Protein AF-B7XB89-F1 (afdb_monomer_lite)

Foldseek 3Di:
DQDLVVLVVVLVVLCVVCVVVLVVCVVVVPPPVNVVSVVVSLVCSVVVPHDPVVNVVVVVVVVVVVVVVCVLLVDPVSLVVCVVVVDDNVVSVLVNCVVPVVVACVHDSVVVVVVVVVVVVD

Sequence (122 aa):
EPSLKKDGRLILIYLAVTAPVLLLLVLQKDMGTAMVFMAILAGLIVLSGVSWRIILSALLVAGLGFGLFLLIFTSDWGKEWLYHMGMETYKINRVAAWLDPFAYESGIAYQQVQGLISIGSG

Structure (mmCIF, N/CA/C/O backbone):
data_AF-B7XB89-F1
#
_entry.id   AF-B7XB89-F1
#
loop_
_atom_site.group_PDB
_atom_site.id
_atom_site.type_symbol
_atom_site.label_atom_id
_atom_site.label_alt_id
_atom_site.label_comp_id
_atom_site.label_asym_id
_atom_site.label_entity_id
_atom_site.label_seq_id
_atom_site.pdbx_PDB_ins_code
_atom_site.Cartn_x
_atom_site.Cartn_y
_atom_site.Cartn_z
_atom_site.occupancy
_atom_site.B_iso_or_equiv
_atom_site.auth_seq_id
_atom_site.auth_comp_id
_atom_site.auth_asym_id
_atom_site.auth_atom_id
_atom_site.pdbx_PDB_model_num
ATOM 1 N N . GLU A 1 1 ? -7.143 -4.737 30.341 1.00 54.09 1 GLU A N 1
ATOM 2 C CA . GLU A 1 1 ? -6.057 -5.667 29.965 1.00 54.09 1 GLU A CA 1
ATOM 3 C C . GLU A 1 1 ? -6.131 -5.950 28.470 1.00 54.09 1 GLU A C 1
ATOM 5 O O . GLU A 1 1 ? -7.231 -6.263 28.006 1.00 54.09 1 GLU A O 1
ATOM 10 N N . PRO A 1 2 ? -5.026 -5.801 27.719 1.00 60.31 2 PRO A N 1
ATOM 11 C CA . PRO A 1 2 ? -4.968 -6.177 26.310 1.00 60.31 2 PRO A CA 1
ATOM 12 C C . PRO A 1 2 ? -5.184 -7.687 26.206 1.00 60.31 2 PRO A C 1
ATOM 14 O O . PRO A 1 2 ? -4.329 -8.493 26.570 1.00 60.31 2 PRO A O 1
ATOM 17 N N . SER A 1 3 ? -6.380 -8.073 25.780 1.00 78.44 3 SER A N 1
ATOM 18 C CA . SER A 1 3 ? -6.757 -9.465 25.581 1.00 78.44 3 SER A CA 1
ATOM 19 C C . SER A 1 3 ? -6.814 -9.696 24.084 1.00 78.44 3 SER A C 1
ATOM 21 O O . SER A 1 3 ? -7.666 -9.120 23.414 1.00 78.44 3 SER A O 1
ATOM 23 N N . LEU A 1 4 ? -5.956 -10.577 23.567 1.00 80.00 4 LEU A N 1
ATOM 24 C CA . LEU A 1 4 ? -5.873 -10.882 22.131 1.00 80.00 4 LEU A CA 1
ATOM 25 C C . LEU A 1 4 ? -7.237 -11.259 21.523 1.00 80.00 4 LEU A C 1
ATOM 27 O O . LEU A 1 4 ? -7.514 -10.955 20.367 1.00 80.00 4 LEU A O 1
ATOM 31 N N . LYS A 1 5 ? -8.129 -11.867 22.318 1.00 82.88 5 LYS A N 1
ATOM 32 C CA . LYS A 1 5 ? -9.497 -12.208 21.903 1.00 82.88 5 LYS A CA 1
ATOM 33 C C . LYS A 1 5 ? -10.385 -10.970 21.711 1.00 82.88 5 LYS A C 1
ATOM 35 O O . LYS A 1 5 ? -11.228 -10.959 20.817 1.00 82.88 5 LYS A O 1
ATOM 40 N N . LYS A 1 6 ? -10.216 -9.937 22.545 1.00 86.69 6 LYS A N 1
ATOM 41 C CA . LYS A 1 6 ? -10.928 -8.655 22.411 1.00 86.69 6 LYS A CA 1
ATOM 42 C C . LYS A 1 6 ? -10.372 -7.854 21.235 1.00 86.69 6 LYS A C 1
ATOM 44 O O . LYS A 1 6 ? -11.162 -7.382 20.425 1.00 86.69 6 LYS A O 1
ATOM 49 N N . ASP A 1 7 ? -9.050 -7.799 21.097 1.00 87.69 7 ASP A N 1
ATOM 50 C CA . ASP A 1 7 ? -8.367 -7.103 20.001 1.00 87.69 7 ASP A CA 1
ATOM 51 C C . ASP A 1 7 ? -8.754 -7.699 18.639 1.00 87.69 7 ASP A C 1
ATOM 53 O 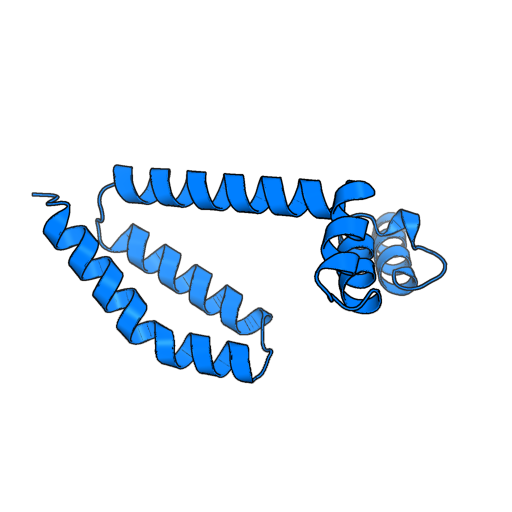O . ASP A 1 7 ? -9.144 -6.974 17.725 1.00 87.69 7 ASP A O 1
ATOM 57 N N . GLY A 1 8 ? -8.756 -9.033 18.522 1.00 88.56 8 GLY A N 1
ATOM 58 C CA . GLY A 1 8 ? -9.201 -9.721 17.308 1.00 88.56 8 GLY A CA 1
ATOM 59 C C . GLY A 1 8 ? -10.673 -9.459 16.978 1.00 88.56 8 GLY A C 1
ATOM 60 O O . GLY A 1 8 ? -11.017 -9.250 15.817 1.00 88.56 8 GLY A O 1
ATOM 61 N N . ARG A 1 9 ? -11.548 -9.398 17.992 1.00 91.75 9 ARG A N 1
ATOM 62 C CA . ARG A 1 9 ? -12.960 -9.036 17.794 1.00 91.75 9 ARG A CA 1
ATOM 63 C C . ARG A 1 9 ? -13.114 -7.590 17.315 1.00 91.75 9 ARG A C 1
ATOM 65 O O . ARG A 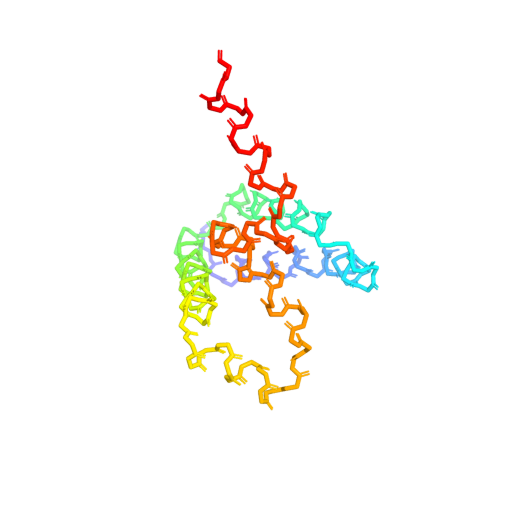1 9 ? -13.939 -7.348 16.442 1.00 91.75 9 ARG A O 1
ATOM 72 N N . LEU A 1 10 ? -12.345 -6.650 17.867 1.00 91.56 10 LEU A N 1
ATOM 73 C CA . LEU A 1 10 ? -12.366 -5.244 17.446 1.00 91.56 10 LEU A CA 1
ATOM 74 C C . LEU A 1 10 ? -11.925 -5.091 15.988 1.00 91.56 10 LEU A C 1
ATOM 76 O O . LEU A 1 10 ? -12.647 -4.485 15.199 1.00 91.56 10 LEU A O 1
ATOM 80 N N . ILE A 1 11 ? -10.807 -5.717 15.609 1.00 92.12 11 ILE A N 1
ATOM 81 C CA . ILE A 1 11 ? -10.321 -5.719 14.221 1.00 92.12 11 ILE A CA 1
ATOM 82 C C . ILE A 1 11 ? -11.370 -6.316 13.278 1.00 92.12 11 ILE A C 1
ATOM 84 O O . ILE A 1 11 ? -11.645 -5.744 12.226 1.00 92.12 11 ILE A O 1
ATOM 88 N N . LEU A 1 12 ? -11.996 -7.432 13.662 1.00 93.62 12 LEU A N 1
ATOM 89 C CA . LEU A 1 12 ? -13.034 -8.069 12.853 1.00 93.62 12 LEU A CA 1
ATOM 90 C C . LEU A 1 12 ? -14.254 -7.159 12.656 1.00 93.62 12 LEU A C 1
ATOM 92 O O . LEU A 1 12 ? -14.799 -7.112 11.559 1.00 93.62 12 LEU A O 1
ATOM 96 N N . ILE A 1 13 ? -14.662 -6.409 13.683 1.00 94.38 13 ILE A N 1
ATOM 97 C CA . ILE A 1 13 ? -15.751 -5.430 13.564 1.00 94.38 13 ILE A CA 1
ATOM 98 C C . ILE A 1 13 ? -15.356 -4.310 12.599 1.00 94.38 13 ILE A C 1
ATOM 100 O O . ILE A 1 13 ? -16.132 -3.987 11.702 1.00 94.38 13 ILE A O 1
ATOM 104 N N . TYR A 1 14 ? -14.156 -3.744 12.740 1.00 93.69 14 TYR A N 1
ATOM 105 C CA . TYR A 1 14 ? -13.692 -2.686 11.842 1.00 93.69 14 TYR A CA 1
ATOM 106 C C . TYR A 1 14 ? -13.621 -3.157 10.386 1.00 93.69 14 TYR A C 1
ATOM 108 O O . TYR A 1 14 ? -14.098 -2.455 9.492 1.00 93.69 14 TYR A O 1
ATOM 116 N N . LEU A 1 15 ? -13.106 -4.364 10.145 1.00 94.06 15 LEU A N 1
ATOM 117 C CA . LEU A 1 15 ? -13.084 -4.973 8.816 1.00 94.06 15 LEU A CA 1
ATOM 118 C C . LEU A 1 15 ? -14.494 -5.241 8.284 1.00 94.06 15 LEU A C 1
ATOM 120 O O . LEU A 1 15 ? -14.776 -4.906 7.142 1.00 94.06 15 LEU A O 1
ATOM 124 N N . ALA A 1 16 ? -15.402 -5.781 9.096 1.00 95.25 16 ALA A N 1
ATOM 125 C CA . ALA A 1 16 ? -16.771 -6.061 8.666 1.00 95.25 16 ALA A CA 1
ATOM 126 C C . ALA A 1 16 ? -17.542 -4.788 8.281 1.00 95.25 16 ALA A C 1
ATOM 128 O O . ALA A 1 16 ? -18.299 -4.801 7.314 1.00 95.25 16 ALA A O 1
ATOM 129 N N . VAL A 1 17 ? -17.336 -3.686 9.007 1.00 94.94 17 VAL A N 1
ATOM 130 C CA . VAL A 1 17 ? -17.985 -2.396 8.717 1.00 94.94 17 VAL A 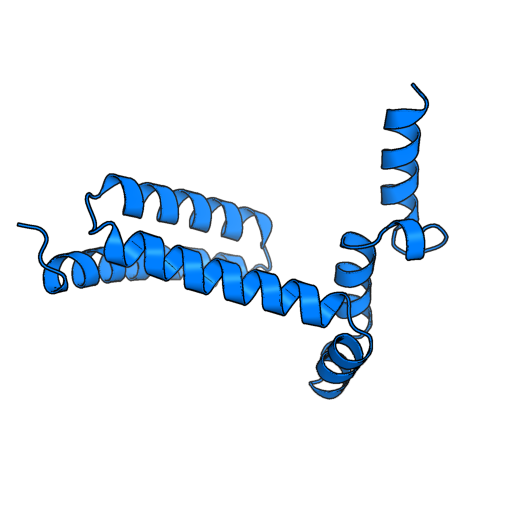CA 1
ATOM 131 C C . VAL A 1 17 ? -17.397 -1.742 7.464 1.00 94.94 17 VAL A C 1
ATOM 133 O O . VAL A 1 17 ? -18.129 -1.137 6.685 1.00 94.94 17 VAL A O 1
ATOM 136 N N . THR A 1 18 ? -16.086 -1.867 7.246 1.00 93.88 18 THR A N 1
ATOM 137 C CA . THR A 1 18 ? -15.405 -1.266 6.083 1.00 93.88 18 THR A CA 1
ATOM 138 C C . THR A 1 18 ? -15.482 -2.116 4.817 1.00 93.88 18 THR A C 1
ATOM 140 O O . THR A 1 18 ? -15.394 -1.574 3.714 1.00 93.88 18 THR A O 1
ATOM 143 N N . ALA A 1 19 ? -15.703 -3.425 4.945 1.00 94.38 19 ALA A N 1
ATOM 144 C CA . ALA A 1 19 ? -15.717 -4.366 3.830 1.00 94.38 19 ALA A CA 1
ATOM 145 C C . ALA A 1 19 ? -16.717 -4.021 2.712 1.00 94.38 19 ALA A C 1
ATOM 147 O O . ALA A 1 19 ? -16.310 -4.094 1.555 1.00 94.38 19 ALA A O 1
ATOM 148 N N . PRO A 1 20 ? -17.975 -3.604 2.975 1.00 94.69 20 PRO A N 1
ATOM 149 C CA . PRO A 1 20 ? -18.907 -3.241 1.908 1.00 94.69 20 PRO A CA 1
ATOM 150 C C . PRO A 1 20 ? -18.401 -2.064 1.073 1.00 94.69 20 PRO A C 1
ATOM 152 O O . PRO A 1 20 ? -18.498 -2.088 -0.151 1.00 94.69 20 PRO A O 1
ATOM 155 N N . VAL A 1 21 ? -17.812 -1.057 1.726 1.00 94.19 21 VAL A N 1
ATOM 156 C CA . VAL A 1 21 ? -17.253 0.117 1.045 1.00 94.19 21 VAL A CA 1
ATOM 157 C C . VAL A 1 21 ? -16.058 -0.293 0.192 1.00 94.19 21 VAL A C 1
ATOM 159 O O . VAL A 1 21 ? -16.021 0.016 -0.996 1.00 94.19 21 VAL A O 1
ATOM 162 N N . LEU A 1 22 ? -15.114 -1.046 0.764 1.00 93.44 22 LEU A N 1
ATOM 163 C CA . LEU A 1 22 ? -13.941 -1.525 0.031 1.00 93.44 22 LEU A CA 1
ATOM 164 C C . LEU A 1 22 ? -14.331 -2.421 -1.150 1.00 93.44 22 LEU A C 1
ATOM 166 O O . LEU A 1 22 ? -13.770 -2.276 -2.232 1.00 93.44 22 LEU A O 1
ATOM 170 N N . LEU A 1 23 ? -15.322 -3.298 -0.979 1.00 94.31 23 LEU A N 1
ATOM 171 C CA . LEU A 1 23 ? -15.826 -4.153 -2.051 1.00 94.31 23 LEU A CA 1
ATOM 172 C C . LEU A 1 23 ? -16.398 -3.325 -3.205 1.00 94.31 23 LEU A C 1
ATOM 174 O O . LEU A 1 23 ? -16.070 -3.582 -4.362 1.00 94.31 23 LEU A O 1
ATOM 178 N N . LEU A 1 24 ? -17.217 -2.315 -2.903 1.00 95.19 24 LEU A N 1
ATOM 179 C CA . LEU A 1 24 ? -17.774 -1.422 -3.919 1.00 95.19 24 LEU A CA 1
ATOM 180 C C . LEU A 1 24 ? -16.676 -0.646 -4.656 1.00 95.19 24 LEU A C 1
ATOM 182 O O . LEU A 1 24 ? -16.724 -0.561 -5.881 1.00 95.19 24 LEU A O 1
ATOM 186 N N . LEU A 1 25 ? -15.661 -0.149 -3.944 1.00 94.56 25 LEU A N 1
ATOM 187 C CA . LEU A 1 25 ? -14.526 0.554 -4.552 1.00 94.56 25 LEU A CA 1
ATOM 188 C C . LEU A 1 25 ? -13.712 -0.361 -5.478 1.00 94.56 25 LEU A C 1
ATOM 190 O O . LEU A 1 25 ? -13.350 0.034 -6.587 1.00 94.56 25 LEU A O 1
ATOM 194 N N . VAL A 1 26 ? -13.479 -1.612 -5.070 1.00 91.81 26 VAL A N 1
ATOM 195 C CA . VAL A 1 26 ? -12.799 -2.611 -5.910 1.00 91.81 26 VAL A CA 1
ATOM 196 C C . VAL A 1 26 ? -13.627 -2.938 -7.154 1.00 91.81 26 VAL A C 1
ATOM 198 O O . VAL A 1 26 ? -13.072 -3.004 -8.251 1.00 91.81 26 VAL A O 1
ATOM 201 N N . LEU A 1 27 ? -14.950 -3.085 -7.021 1.00 94.06 27 LEU A N 1
ATOM 202 C CA . LEU A 1 27 ? -15.852 -3.304 -8.159 1.00 94.06 27 LEU A CA 1
ATOM 203 C C . LEU A 1 27 ? -15.853 -2.117 -9.132 1.00 94.06 27 LEU A C 1
ATOM 205 O O . LEU A 1 27 ? -15.883 -2.314 -10.346 1.00 94.06 27 LEU A O 1
ATOM 209 N N . GLN A 1 28 ? -15.755 -0.896 -8.607 1.00 94.69 28 GLN A N 1
ATOM 210 C CA . GLN A 1 28 ? -15.589 0.329 -9.392 1.00 94.69 28 GLN A CA 1
ATOM 211 C C . GLN A 1 28 ? -14.180 0.480 -9.987 1.00 94.69 28 GLN A C 1
ATOM 213 O O . GLN A 1 28 ? -13.968 1.356 -10.823 1.00 94.69 28 GLN A O 1
ATOM 218 N N . LYS A 1 29 ? -13.226 -0.380 -9.601 1.00 91.06 29 LYS A N 1
ATOM 219 C CA . LYS A 1 29 ? -11.796 -0.288 -9.941 1.00 91.06 29 LYS A CA 1
ATOM 220 C C . LYS A 1 29 ? -11.148 1.025 -9.474 1.00 91.06 29 LYS A C 1
ATOM 222 O O . LYS A 1 29 ? -10.145 1.449 -10.047 1.00 91.06 29 LYS A O 1
ATOM 227 N N . ASP A 1 30 ? -11.674 1.633 -8.410 1.00 92.50 30 ASP A N 1
ATOM 228 C CA . ASP A 1 30 ? -11.085 2.817 -7.777 1.00 92.50 30 ASP A CA 1
ATOM 229 C C . ASP A 1 30 ? -10.069 2.398 -6.707 1.00 92.50 30 ASP A C 1
ATOM 231 O O . ASP A 1 30 ? -10.356 2.286 -5.511 1.00 92.50 30 ASP A O 1
ATOM 235 N N . MET A 1 31 ? -8.845 2.139 -7.168 1.00 85.88 31 MET A N 1
ATOM 236 C CA . MET A 1 31 ? -7.728 1.773 -6.295 1.00 85.88 31 MET A CA 1
ATOM 237 C C . MET A 1 31 ? -7.258 2.941 -5.420 1.00 85.88 31 MET A C 1
ATOM 239 O O . MET A 1 31 ? -6.794 2.711 -4.305 1.00 85.88 31 MET A O 1
ATOM 243 N N . GLY A 1 32 ? -7.384 4.184 -5.896 1.00 88.88 32 GLY A N 1
ATOM 244 C CA . GLY A 1 32 ? -6.923 5.366 -5.169 1.00 88.88 32 GLY A CA 1
ATOM 245 C C . GLY A 1 32 ? -7.728 5.579 -3.893 1.00 88.88 32 GLY A C 1
ATOM 246 O O . GLY A 1 32 ? -7.169 5.599 -2.794 1.00 88.88 32 GLY A O 1
ATOM 247 N N . THR A 1 33 ? -9.051 5.646 -4.024 1.00 92.06 33 THR A N 1
ATOM 248 C CA . THR A 1 33 ? -9.944 5.818 -2.875 1.00 92.06 33 THR A CA 1
ATOM 249 C C . THR A 1 33 ? -9.880 4.604 -1.944 1.00 92.06 33 THR A C 1
ATOM 251 O O . THR A 1 33 ? -9.855 4.770 -0.723 1.00 92.06 33 THR A O 1
ATOM 254 N N . ALA A 1 34 ? -9.748 3.382 -2.479 1.00 93.06 34 ALA A N 1
ATOM 255 C CA . ALA A 1 34 ? -9.576 2.186 -1.650 1.00 93.06 34 ALA A CA 1
ATOM 256 C C . ALA A 1 34 ? -8.323 2.263 -0.754 1.00 93.06 34 ALA A C 1
ATOM 258 O O . ALA A 1 34 ? -8.398 1.934 0.433 1.00 93.06 34 ALA A O 1
ATOM 259 N N . MET A 1 35 ? -7.190 2.749 -1.281 1.00 91.69 35 MET A N 1
ATOM 260 C CA . MET A 1 35 ? -5.962 2.935 -0.493 1.00 91.69 35 MET A CA 1
ATOM 261 C C . MET A 1 35 ? -6.129 3.983 0.613 1.00 91.69 35 MET A C 1
ATOM 263 O O . MET A 1 35 ? -5.637 3.779 1.724 1.00 91.69 35 MET A O 1
ATOM 267 N N . VAL A 1 36 ? -6.863 5.069 0.353 1.00 95.00 36 VAL A N 1
ATOM 268 C CA . VAL A 1 36 ? -7.165 6.086 1.377 1.00 95.00 36 VAL A CA 1
ATOM 269 C C . VAL A 1 36 ? -7.982 5.481 2.523 1.00 95.00 36 VAL A C 1
ATOM 271 O O . VAL A 1 36 ? -7.635 5.663 3.690 1.00 95.00 36 VAL A O 1
ATOM 274 N N . PHE A 1 37 ? -9.022 4.701 2.217 1.00 94.19 37 PHE A N 1
ATOM 275 C CA . PHE A 1 37 ? -9.830 4.027 3.242 1.00 94.19 37 PHE A CA 1
ATOM 276 C C . PHE A 1 37 ? -9.017 3.008 4.049 1.00 94.19 37 PHE A C 1
ATOM 278 O O . PHE A 1 37 ? -9.163 2.937 5.270 1.00 94.19 37 PHE A O 1
ATOM 285 N N . MET A 1 38 ? -8.126 2.260 3.394 1.00 93.56 38 MET A N 1
ATOM 286 C CA . MET A 1 38 ? -7.190 1.349 4.064 1.00 93.56 38 MET A CA 1
ATOM 287 C C . MET A 1 38 ? -6.253 2.095 5.026 1.00 93.56 38 MET A C 1
ATOM 289 O O . MET A 1 38 ? -6.037 1.633 6.146 1.00 93.56 38 MET A O 1
ATOM 293 N N . ALA A 1 39 ? -5.737 3.265 4.634 1.00 93.94 39 ALA A N 1
ATOM 294 C CA . ALA A 1 39 ? -4.885 4.088 5.493 1.00 93.94 39 ALA A CA 1
ATOM 295 C C . ALA A 1 39 ? -5.645 4.622 6.720 1.00 93.94 39 ALA A C 1
ATOM 297 O O . ALA A 1 39 ? -5.135 4.559 7.841 1.00 93.94 39 ALA A O 1
ATOM 298 N N . ILE A 1 40 ? -6.889 5.079 6.533 1.00 94.75 40 ILE A N 1
ATOM 299 C CA . ILE A 1 40 ? -7.761 5.509 7.638 1.00 94.75 40 ILE A CA 1
ATOM 300 C C . ILE A 1 40 ? -8.030 4.338 8.592 1.00 94.75 40 ILE A C 1
ATOM 302 O O . ILE A 1 40 ? -7.885 4.486 9.805 1.00 94.75 40 ILE A O 1
ATOM 306 N N . LEU A 1 41 ? -8.369 3.161 8.058 1.00 94.38 41 LEU A N 1
ATOM 307 C CA . LEU A 1 41 ? -8.602 1.950 8.846 1.00 94.38 41 LEU A CA 1
ATOM 308 C C . LEU A 1 41 ? -7.366 1.552 9.665 1.00 94.38 41 LEU A C 1
ATOM 310 O O . LEU A 1 41 ? -7.489 1.250 10.852 1.00 94.38 41 LEU A O 1
ATOM 314 N N . ALA A 1 42 ? -6.178 1.590 9.058 1.00 93.31 42 ALA A N 1
ATOM 315 C CA . ALA A 1 42 ? -4.923 1.327 9.753 1.00 93.31 42 ALA A CA 1
ATOM 316 C C . ALA A 1 42 ? -4.699 2.322 10.906 1.00 93.31 42 ALA A C 1
ATOM 318 O O . ALA A 1 42 ? -4.371 1.906 12.018 1.00 93.31 42 ALA A O 1
ATOM 319 N N . GLY A 1 43 ? -4.957 3.615 10.679 1.00 93.44 43 GLY A N 1
ATOM 320 C CA . GLY A 1 43 ? -4.904 4.643 11.722 1.00 93.44 43 GLY A CA 1
ATOM 321 C C . GLY A 1 43 ? -5.870 4.368 12.879 1.00 93.44 43 GLY A C 1
ATOM 322 O O . GLY A 1 43 ? -5.472 4.434 14.042 1.00 93.44 43 GLY A O 1
ATOM 323 N N . LEU A 1 44 ? -7.114 3.978 12.582 1.00 93.75 44 LEU A N 1
ATOM 324 C CA . LEU A 1 44 ? -8.105 3.615 13.602 1.00 93.75 44 LEU A CA 1
ATOM 325 C C . LEU A 1 44 ? -7.665 2.408 14.439 1.00 93.75 44 LEU A C 1
ATOM 327 O O . LEU A 1 44 ? -7.810 2.428 15.661 1.00 93.75 44 LEU A O 1
ATOM 331 N N . ILE A 1 45 ? -7.087 1.379 13.810 1.00 92.62 45 ILE A N 1
ATOM 332 C CA . ILE A 1 45 ? -6.570 0.199 14.518 1.00 92.62 45 ILE A CA 1
ATOM 333 C C . ILE A 1 45 ? -5.460 0.604 15.494 1.00 92.62 45 ILE A C 1
ATOM 335 O O . ILE A 1 45 ? -5.495 0.186 16.653 1.00 92.62 45 ILE A O 1
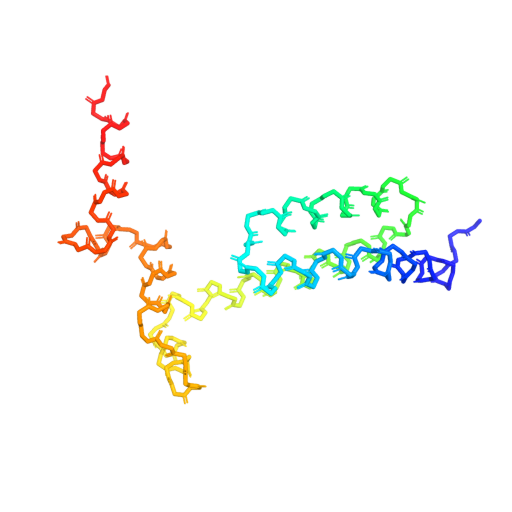ATOM 339 N N . VAL A 1 46 ? -4.527 1.461 15.069 1.00 92.06 46 VAL A N 1
ATOM 340 C CA . VAL A 1 46 ? -3.445 1.965 15.933 1.00 92.06 46 VAL A CA 1
ATOM 341 C C . VAL A 1 46 ? -4.001 2.770 17.113 1.00 92.06 46 VAL A C 1
ATOM 343 O O . VAL A 1 46 ? -3.581 2.561 18.250 1.00 92.06 46 VAL A O 1
ATOM 346 N N . LEU A 1 47 ? -4.981 3.647 16.872 1.00 91.50 47 LEU A N 1
ATOM 347 C CA . LEU A 1 47 ? -5.582 4.493 17.911 1.00 91.50 47 LEU A CA 1
ATOM 348 C C . LEU A 1 47 ? -6.484 3.720 18.889 1.00 91.50 47 LEU A C 1
ATOM 350 O O . LEU A 1 47 ? -6.640 4.136 20.034 1.00 91.50 47 LEU A O 1
ATOM 354 N N . SER A 1 48 ? -7.058 2.588 18.472 1.00 88.12 48 SER A N 1
ATOM 355 C CA . SER A 1 48 ? -7.992 1.790 19.285 1.00 88.12 48 SER A CA 1
ATOM 356 C C . SER A 1 48 ? -7.356 1.052 20.476 1.00 88.12 48 SER A C 1
ATOM 358 O O . SER A 1 48 ? -8.066 0.416 21.256 1.00 88.12 48 SER A O 1
ATOM 360 N N . GLY A 1 49 ? -6.031 1.135 20.642 1.00 85.56 49 GLY A N 1
ATOM 361 C CA . GLY A 1 49 ? -5.310 0.501 21.751 1.00 85.56 49 GLY A CA 1
ATOM 362 C C . GLY A 1 49 ? -5.083 -1.005 21.578 1.00 85.56 49 GLY A C 1
ATOM 363 O O . GLY A 1 49 ? -4.849 -1.704 22.565 1.00 85.56 49 GLY A O 1
ATOM 364 N N . VAL A 1 50 ? -5.149 -1.510 20.340 1.00 90.75 50 VAL A N 1
ATOM 365 C CA . VAL A 1 50 ? -4.806 -2.898 19.987 1.00 90.75 50 VAL A CA 1
ATOM 366 C C . VAL A 1 50 ? -3.357 -3.210 20.367 1.00 90.75 50 VAL A C 1
ATOM 368 O O . VAL A 1 50 ? -2.466 -2.365 20.252 1.00 90.75 50 VAL A O 1
ATOM 371 N N . SER A 1 51 ? -3.097 -4.451 20.792 1.00 91.50 51 SER A N 1
ATOM 372 C CA . SER A 1 51 ? -1.750 -4.903 21.139 1.00 91.50 51 SER A CA 1
ATOM 373 C C . SER A 1 51 ? -0.723 -4.627 20.032 1.00 91.50 51 SER A C 1
ATOM 375 O O . SER A 1 51 ? -0.868 -5.069 18.890 1.00 91.50 51 SER A O 1
ATOM 377 N N . TRP A 1 52 ? 0.398 -4.005 20.409 1.00 89.31 52 TRP A N 1
ATOM 378 C CA . TRP A 1 52 ? 1.523 -3.726 19.510 1.00 89.31 52 TRP A CA 1
ATOM 379 C C . TRP A 1 52 ? 2.106 -4.987 18.854 1.00 89.31 52 TRP A C 1
ATOM 381 O O . TRP A 1 52 ? 2.668 -4.922 17.766 1.00 89.31 52 TRP A O 1
ATOM 391 N N . ARG A 1 53 ? 1.923 -6.164 19.471 1.00 91.31 53 ARG A N 1
ATOM 392 C CA . ARG A 1 53 ? 2.317 -7.453 18.878 1.00 91.31 53 ARG A CA 1
ATOM 393 C C . ARG A 1 53 ? 1.535 -7.755 17.596 1.00 91.31 53 ARG A C 1
ATOM 395 O O . ARG A 1 53 ? 2.114 -8.260 16.637 1.00 91.31 53 ARG A O 1
ATOM 402 N N . ILE A 1 54 ? 0.240 -7.434 17.566 1.00 90.44 54 ILE A N 1
ATOM 403 C CA . ILE A 1 54 ? -0.619 -7.631 16.388 1.00 90.44 54 ILE A CA 1
ATOM 404 C C . ILE A 1 54 ? -0.259 -6.607 15.310 1.00 90.44 54 ILE A C 1
ATOM 406 O O . ILE A 1 54 ? -0.107 -6.964 14.149 1.00 90.44 54 ILE A O 1
ATOM 410 N N . ILE A 1 55 ? -0.053 -5.347 15.699 1.00 92.00 55 ILE A N 1
ATOM 411 C CA . ILE A 1 55 ? 0.310 -4.278 14.760 1.00 92.00 55 ILE A CA 1
ATOM 412 C C . ILE A 1 55 ? 1.656 -4.585 14.090 1.00 92.00 55 ILE A C 1
ATOM 414 O O . ILE A 1 55 ? 1.748 -4.578 12.866 1.00 92.00 55 ILE A O 1
ATOM 418 N N . LEU A 1 56 ? 2.688 -4.924 14.869 1.00 93.88 56 LEU A N 1
ATOM 419 C CA . LEU A 1 56 ? 4.006 -5.251 14.321 1.00 93.88 56 LEU A CA 1
ATOM 420 C C . LEU A 1 56 ? 3.983 -6.502 13.441 1.00 93.88 56 LEU A C 1
ATOM 422 O O . LEU A 1 56 ? 4.610 -6.508 12.386 1.00 93.88 56 LEU A O 1
ATOM 426 N N . SER A 1 57 ? 3.257 -7.552 13.836 1.00 93.44 57 SER A N 1
ATOM 427 C CA . SER A 1 57 ? 3.127 -8.746 12.990 1.00 93.44 57 SER A CA 1
ATOM 428 C C . SER A 1 57 ? 2.393 -8.443 11.682 1.00 93.44 57 SER A C 1
ATOM 430 O O . SER A 1 57 ? 2.843 -8.889 10.629 1.00 93.44 57 SER A O 1
ATOM 432 N N . ALA A 1 58 ? 1.340 -7.621 11.709 1.00 93.31 58 ALA A N 1
ATOM 433 C CA . ALA A 1 58 ? 0.657 -7.171 10.498 1.00 93.31 58 ALA A CA 1
ATOM 434 C C . ALA A 1 58 ? 1.581 -6.346 9.583 1.00 93.31 58 ALA A C 1
ATOM 436 O O . ALA A 1 58 ? 1.612 -6.584 8.376 1.00 93.31 58 ALA A O 1
ATOM 437 N N . LEU A 1 59 ? 2.377 -5.431 10.147 1.00 94.69 59 LEU A N 1
ATOM 438 C CA . LEU A 1 59 ? 3.356 -4.642 9.391 1.00 94.69 59 LEU A CA 1
ATOM 439 C C . LEU A 1 59 ? 4.451 -5.515 8.770 1.00 94.69 59 LEU A C 1
ATOM 441 O O . LEU A 1 59 ? 4.825 -5.287 7.623 1.00 94.69 59 LEU A O 1
ATOM 445 N N . LEU A 1 60 ? 4.936 -6.533 9.486 1.00 96.75 60 LEU A N 1
ATOM 446 C CA . LEU A 1 60 ? 5.910 -7.484 8.947 1.00 96.75 60 LEU A CA 1
ATOM 447 C C . LEU A 1 60 ? 5.331 -8.272 7.772 1.00 96.75 60 LEU A C 1
ATOM 449 O O . LEU A 1 60 ? 5.976 -8.373 6.732 1.00 96.75 60 LEU A O 1
ATOM 453 N N . VAL A 1 61 ? 4.107 -8.789 7.903 1.00 96.38 61 VAL A N 1
ATOM 454 C CA . VAL A 1 61 ? 3.434 -9.509 6.812 1.00 96.38 61 VAL A CA 1
ATOM 455 C C . VAL A 1 61 ? 3.218 -8.592 5.605 1.00 96.38 61 VAL A C 1
ATOM 457 O O . VAL A 1 61 ? 3.512 -8.992 4.480 1.00 96.38 61 VAL A O 1
ATOM 460 N N . ALA A 1 62 ? 2.768 -7.353 5.825 1.00 94.44 62 ALA A N 1
ATOM 461 C CA . ALA A 1 62 ? 2.587 -6.372 4.757 1.00 94.44 62 ALA A CA 1
ATOM 462 C C . ALA A 1 62 ? 3.917 -6.020 4.069 1.00 94.44 62 ALA A C 1
ATOM 464 O O . ALA A 1 62 ? 3.984 -5.991 2.842 1.00 94.44 62 ALA A O 1
ATOM 465 N N . GLY A 1 63 ? 4.986 -5.814 4.843 1.00 96.62 63 GLY A N 1
ATOM 466 C CA . GLY A 1 63 ? 6.324 -5.536 4.324 1.00 96.62 63 GLY A CA 1
ATOM 467 C C . GLY A 1 63 ? 6.901 -6.698 3.517 1.00 96.62 63 GLY A C 1
ATOM 468 O O . GLY A 1 63 ? 7.447 -6.476 2.440 1.00 96.62 63 GLY A O 1
ATOM 469 N N . LEU A 1 64 ? 6.726 -7.940 3.980 1.00 97.44 64 LEU A N 1
ATOM 470 C CA . LEU A 1 64 ? 7.126 -9.139 3.234 1.00 97.44 64 LEU A CA 1
ATOM 471 C C . LEU A 1 64 ? 6.329 -9.288 1.933 1.00 97.44 64 LEU A C 1
ATOM 473 O O . LEU A 1 64 ? 6.913 -9.579 0.892 1.00 97.44 64 LEU A O 1
ATOM 477 N N . GLY A 1 65 ? 5.016 -9.047 1.976 1.00 96.06 65 GLY A N 1
ATOM 478 C CA . GLY A 1 65 ? 4.168 -9.046 0.784 1.00 96.06 65 GLY A CA 1
ATOM 479 C C . GLY A 1 65 ? 4.589 -7.978 -0.226 1.00 96.06 65 GLY A C 1
ATOM 480 O O . GLY A 1 65 ? 4.679 -8.263 -1.417 1.00 96.06 65 GLY A O 1
ATOM 481 N N . PHE A 1 66 ? 4.921 -6.775 0.248 1.00 94.06 66 PHE A N 1
ATOM 482 C CA . PHE A 1 66 ? 5.436 -5.700 -0.597 1.00 94.06 66 PHE A CA 1
ATOM 483 C C . PHE A 1 66 ? 6.816 -6.033 -1.180 1.00 94.06 66 PHE A C 1
ATOM 485 O O . PHE A 1 66 ? 7.047 -5.831 -2.368 1.00 94.06 66 PHE A O 1
ATOM 492 N N . GLY A 1 67 ? 7.715 -6.615 -0.385 1.00 95.12 67 GLY A N 1
ATOM 493 C CA . GLY A 1 67 ? 9.013 -7.088 -0.867 1.00 95.12 67 GLY A CA 1
ATOM 494 C C . GLY A 1 67 ? 8.879 -8.169 -1.942 1.00 95.12 67 GLY A C 1
ATOM 495 O O . GLY A 1 67 ? 9.549 -8.098 -2.970 1.00 95.12 67 GLY A O 1
ATOM 496 N N . LEU A 1 68 ? 7.968 -9.129 -1.751 1.00 93.94 68 LEU A N 1
ATOM 497 C CA . LEU A 1 68 ? 7.661 -10.149 -2.755 1.00 93.94 68 LEU A CA 1
ATOM 498 C C . LEU A 1 68 ? 7.067 -9.532 -4.026 1.00 93.94 68 LEU A C 1
ATOM 500 O O . LEU A 1 68 ? 7.461 -9.912 -5.126 1.00 93.94 68 LEU A O 1
ATOM 504 N N . PHE A 1 69 ? 6.157 -8.567 -3.883 1.00 92.25 69 PHE A N 1
ATOM 505 C CA . PHE A 1 69 ? 5.612 -7.811 -5.008 1.00 92.25 69 PHE A CA 1
ATOM 506 C C . PHE A 1 69 ? 6.734 -7.150 -5.821 1.00 92.25 69 PHE A C 1
ATOM 508 O O . PHE A 1 69 ? 6.816 -7.368 -7.027 1.00 92.25 69 PHE A O 1
ATOM 515 N N . LEU A 1 70 ? 7.647 -6.424 -5.169 1.00 92.75 70 LEU A N 1
ATOM 516 C CA . LEU A 1 70 ? 8.793 -5.815 -5.849 1.00 92.75 70 LEU A CA 1
ATOM 517 C C . LEU A 1 70 ? 9.673 -6.864 -6.535 1.00 92.75 70 LEU A C 1
ATOM 519 O O . LEU A 1 70 ? 10.037 -6.692 -7.693 1.00 92.75 70 LEU A O 1
ATOM 523 N N . LEU A 1 71 ? 9.973 -7.977 -5.861 1.00 92.69 71 LEU A N 1
ATOM 524 C CA . LEU A 1 71 ? 10.790 -9.054 -6.423 1.00 92.69 71 LEU A CA 1
ATOM 525 C C . LEU A 1 71 ? 10.179 -9.606 -7.719 1.00 92.69 71 LEU A C 1
ATOM 527 O O . LEU A 1 71 ? 10.892 -9.739 -8.716 1.00 92.69 71 LEU A O 1
ATOM 531 N N . ILE A 1 72 ? 8.871 -9.878 -7.723 1.00 91.94 72 ILE A N 1
ATOM 532 C CA . ILE A 1 72 ? 8.148 -10.396 -8.894 1.00 91.94 72 ILE A CA 1
ATOM 533 C C . ILE A 1 72 ? 8.218 -9.411 -10.068 1.00 91.94 72 ILE A C 1
ATOM 535 O O . ILE A 1 72 ? 8.443 -9.834 -11.200 1.00 91.94 72 ILE A O 1
ATOM 539 N N . PHE A 1 73 ? 8.036 -8.113 -9.818 1.00 89.38 73 PHE A N 1
ATOM 540 C CA . PHE A 1 73 ? 7.996 -7.103 -10.880 1.00 89.38 73 PHE A CA 1
ATOM 541 C C . PHE A 1 73 ? 9.374 -6.599 -11.327 1.00 89.38 73 PHE A C 1
ATOM 543 O O . PHE A 1 73 ? 9.479 -6.066 -12.431 1.00 89.38 73 PHE A O 1
ATOM 550 N N . THR A 1 74 ? 10.430 -6.802 -10.538 1.00 87.75 74 THR A N 1
ATOM 551 C CA . THR A 1 74 ? 11.815 -6.505 -10.947 1.00 87.75 74 THR A CA 1
ATOM 552 C C . THR A 1 74 ? 12.474 -7.689 -11.659 1.00 87.75 74 THR A C 1
ATOM 554 O O . THR A 1 74 ? 13.314 -7.483 -12.528 1.00 87.75 74 THR A O 1
ATOM 557 N N . SER A 1 75 ? 12.086 -8.927 -11.341 1.00 89.12 75 SER A N 1
ATOM 558 C CA . SER A 1 75 ? 12.701 -10.132 -11.916 1.00 89.12 75 SER A CA 1
ATOM 559 C C . SER A 1 75 ? 12.005 -10.586 -13.202 1.00 89.12 75 SER A C 1
ATOM 561 O O . SER A 1 75 ? 10.778 -10.665 -13.247 1.00 89.12 75 SER A O 1
ATOM 563 N N . ASP A 1 76 ? 12.771 -10.994 -14.217 1.00 87.06 76 ASP A N 1
ATOM 564 C CA . ASP A 1 76 ? 12.203 -11.470 -15.491 1.00 87.06 76 ASP A CA 1
ATOM 565 C C . ASP A 1 76 ? 11.359 -12.739 -15.321 1.00 87.06 76 ASP A C 1
ATOM 567 O O . ASP A 1 76 ? 10.242 -12.815 -15.835 1.00 87.06 76 ASP A O 1
ATOM 571 N N . TRP A 1 77 ? 11.825 -13.684 -14.493 1.00 90.94 77 TRP A N 1
ATOM 572 C CA . TRP A 1 77 ? 11.062 -14.895 -14.168 1.00 90.94 77 TRP A CA 1
ATOM 573 C C . TRP A 1 77 ? 9.706 -14.567 -13.522 1.00 90.94 77 TRP A C 1
ATOM 575 O O . TRP A 1 77 ? 8.725 -15.269 -13.749 1.00 90.94 77 TRP A O 1
ATOM 585 N N . GLY A 1 78 ? 9.639 -13.501 -12.715 1.00 88.69 78 GLY A N 1
ATOM 586 C CA . GLY A 1 78 ? 8.433 -13.111 -11.989 1.00 88.69 78 GLY A CA 1
ATOM 587 C C . GLY A 1 78 ? 7.373 -12.539 -12.926 1.00 88.69 78 GLY A C 1
ATOM 588 O O . GLY A 1 78 ? 6.200 -12.908 -12.838 1.00 88.69 78 GLY A O 1
ATOM 589 N N . LYS A 1 79 ? 7.792 -11.707 -13.886 1.00 88.25 79 LYS A N 1
ATOM 590 C CA . LYS A 1 79 ? 6.922 -11.191 -14.954 1.00 88.25 79 LYS A CA 1
ATOM 591 C C . LYS A 1 79 ? 6.405 -12.316 -15.852 1.00 88.25 79 LYS A C 1
ATOM 593 O O . LYS A 1 79 ? 5.221 -12.334 -16.183 1.00 88.25 79 LYS A O 1
ATOM 598 N N . GLU A 1 80 ? 7.262 -13.269 -16.214 1.00 89.19 80 GLU A N 1
ATOM 599 C CA . GLU A 1 80 ? 6.872 -14.422 -17.033 1.00 89.19 80 GLU A CA 1
ATOM 600 C C . GLU A 1 80 ? 5.914 -15.360 -16.286 1.00 89.19 80 GLU A C 1
ATOM 602 O O . GLU A 1 80 ? 4.915 -15.817 -16.843 1.00 89.19 80 GLU A O 1
ATOM 607 N N . TRP A 1 81 ? 6.137 -15.561 -14.986 1.00 91.75 81 TRP A N 1
ATOM 608 C CA . TRP A 1 81 ? 5.208 -16.293 -14.130 1.00 91.75 81 TRP A CA 1
ATOM 609 C C . TRP A 1 81 ? 3.825 -15.626 -14.067 1.00 91.75 81 TRP A C 1
ATOM 611 O O . TRP A 1 81 ? 2.810 -16.311 -14.213 1.00 91.75 81 TRP A O 1
ATOM 621 N N . LEU A 1 82 ? 3.761 -14.296 -13.923 1.00 90.00 82 LEU A N 1
ATOM 622 C CA . LEU A 1 82 ? 2.499 -13.544 -13.970 1.00 90.00 82 LEU A CA 1
ATOM 623 C C . LEU A 1 82 ? 1.788 -13.688 -15.321 1.00 90.00 82 LEU A C 1
ATOM 625 O O . LEU A 1 82 ? 0.565 -13.846 -15.362 1.00 90.00 82 LEU A O 1
ATOM 629 N N . TYR A 1 83 ? 2.549 -13.659 -16.415 1.00 88.81 83 TYR A N 1
ATOM 630 C CA . TYR A 1 83 ? 2.021 -13.853 -17.761 1.00 88.81 83 TYR A CA 1
ATOM 631 C C . TYR A 1 83 ? 1.410 -15.252 -17.932 1.00 88.81 83 TYR A C 1
ATOM 633 O O . TYR A 1 83 ? 0.269 -15.375 -18.380 1.00 88.81 83 TYR A O 1
ATOM 641 N N . HIS A 1 84 ? 2.105 -16.305 -17.487 1.00 90.50 84 HIS A N 1
ATOM 642 C CA . HIS A 1 84 ? 1.588 -17.680 -17.518 1.00 90.50 84 HIS A CA 1
ATOM 643 C C . HIS A 1 84 ? 0.367 -17.896 -16.619 1.00 90.50 84 HIS A C 1
ATOM 645 O O . HIS A 1 84 ? -0.473 -18.742 -16.917 1.00 90.50 84 HIS A O 1
ATOM 651 N N . MET A 1 85 ? 0.218 -17.102 -15.558 1.00 90.31 85 MET A N 1
ATOM 652 C CA . MET A 1 85 ? -0.988 -17.094 -14.725 1.00 90.31 85 MET A CA 1
ATOM 653 C C . MET A 1 85 ? -2.206 -16.437 -15.400 1.00 90.31 85 MET A C 1
ATOM 655 O O . MET A 1 85 ? -3.285 -16.404 -14.809 1.00 90.31 85 MET A O 1
ATOM 659 N N . GLY A 1 86 ? -2.050 -15.904 -16.616 1.00 88.19 86 GLY A N 1
ATOM 660 C CA . GLY A 1 86 ? -3.119 -15.268 -17.385 1.00 88.19 86 GLY A CA 1
ATOM 661 C C . GLY A 1 86 ? -3.261 -13.765 -17.142 1.00 88.19 86 GLY A C 1
ATOM 662 O O . GLY A 1 86 ? -4.276 -13.180 -17.524 1.00 88.19 86 GLY A O 1
ATOM 663 N N . MET A 1 8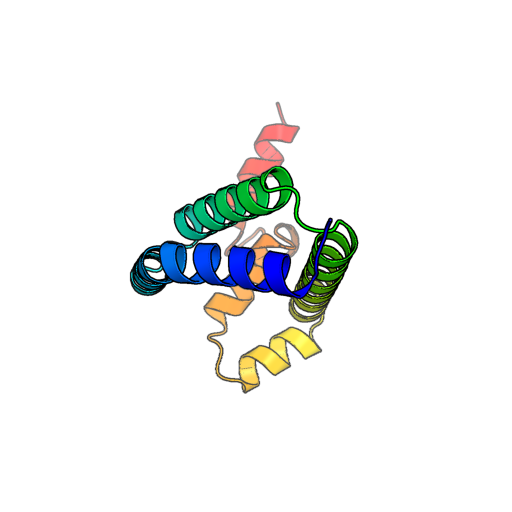7 ? -2.276 -13.113 -16.511 1.00 89.75 87 MET A N 1
ATOM 664 C CA . MET A 1 87 ? -2.284 -11.656 -16.386 1.00 89.75 87 MET A CA 1
ATOM 665 C C . MET A 1 87 ? -1.938 -11.004 -17.731 1.00 89.75 87 MET A C 1
ATOM 667 O O . MET A 1 87 ? -0.948 -11.343 -18.374 1.00 89.75 87 MET A O 1
ATOM 671 N N . GLU A 1 88 ? -2.741 -10.021 -18.142 1.00 88.38 88 GLU A N 1
ATOM 672 C CA . GLU A 1 88 ? -2.487 -9.248 -19.360 1.00 88.38 88 GLU A CA 1
ATOM 673 C C . GLU A 1 88 ? -1.101 -8.589 -19.322 1.00 88.38 88 GLU A C 1
ATOM 675 O O . GLU A 1 88 ? -0.792 -7.822 -18.404 1.00 88.38 88 GLU A O 1
ATOM 680 N N . THR A 1 89 ? -0.306 -8.794 -20.375 1.00 86.81 89 THR A N 1
ATOM 681 C CA . THR A 1 89 ? 1.039 -8.209 -20.521 1.00 86.81 89 THR A CA 1
ATOM 682 C C . THR A 1 89 ? 1.024 -6.689 -20.374 1.00 86.81 89 THR A C 1
ATOM 684 O O . THR A 1 89 ? 1.943 -6.105 -19.809 1.00 86.81 89 THR A O 1
ATOM 687 N N . TYR A 1 90 ? -0.054 -6.033 -20.815 1.00 84.62 90 TYR A N 1
ATOM 688 C CA . TYR A 1 90 ? -0.243 -4.596 -20.630 1.00 84.62 90 TYR A CA 1
ATOM 689 C C . TYR A 1 90 ? -0.250 -4.184 -19.149 1.00 84.62 90 TYR A C 1
ATOM 691 O O . TYR A 1 90 ? 0.409 -3.211 -18.782 1.00 84.62 90 TYR A O 1
ATOM 699 N N . LYS A 1 91 ? -0.955 -4.928 -18.287 1.00 86.94 91 LYS A N 1
ATOM 700 C CA . LYS A 1 91 ? -1.022 -4.645 -16.844 1.00 86.94 91 LYS A CA 1
ATOM 701 C C . LYS A 1 91 ? 0.336 -4.861 -16.183 1.00 86.94 91 LYS A C 1
ATOM 703 O O . LYS A 1 91 ? 0.749 -4.032 -15.378 1.00 86.94 91 LYS A O 1
ATOM 708 N N . ILE A 1 92 ? 1.050 -5.911 -16.590 1.00 88.50 92 ILE A N 1
ATOM 709 C CA . ILE A 1 92 ? 2.408 -6.194 -16.113 1.00 88.50 92 ILE A CA 1
ATOM 710 C C . ILE A 1 92 ? 3.357 -5.050 -16.493 1.00 88.50 92 ILE A C 1
ATOM 712 O O . ILE A 1 92 ? 4.025 -4.484 -15.628 1.00 88.50 92 ILE A O 1
ATOM 716 N N . ASN A 1 93 ? 3.357 -4.650 -17.767 1.00 88.44 93 ASN A N 1
ATOM 717 C CA . ASN A 1 93 ? 4.233 -3.598 -18.281 1.00 88.44 93 ASN A CA 1
ATOM 718 C C . ASN A 1 93 ? 3.949 -2.232 -17.649 1.00 88.44 93 ASN A C 1
ATOM 720 O O . ASN A 1 93 ? 4.881 -1.471 -17.421 1.00 88.44 93 ASN A O 1
ATOM 724 N N . ARG A 1 94 ? 2.689 -1.912 -17.330 1.00 88.38 94 ARG A N 1
ATOM 725 C CA . ARG A 1 94 ? 2.342 -0.664 -16.631 1.00 88.38 94 ARG A CA 1
ATOM 726 C C . ARG A 1 94 ? 2.935 -0.597 -15.225 1.00 88.38 94 ARG A C 1
ATOM 728 O O . ARG A 1 94 ? 3.436 0.455 -14.847 1.00 88.38 94 ARG A O 1
ATOM 735 N N . VAL A 1 95 ? 2.896 -1.698 -14.473 1.00 89.62 95 VAL A N 1
ATOM 736 C CA . VAL A 1 95 ? 3.509 -1.758 -13.136 1.00 89.62 95 VAL A CA 1
ATOM 737 C C . VAL A 1 95 ? 5.035 -1.730 -13.242 1.00 89.62 95 VAL A C 1
ATOM 739 O O . VAL A 1 95 ? 5.676 -0.978 -12.513 1.00 89.62 95 VAL A O 1
ATOM 742 N N . ALA A 1 96 ? 5.616 -2.476 -14.186 1.00 88.12 96 ALA A N 1
ATOM 743 C CA . ALA A 1 96 ? 7.062 -2.482 -14.415 1.00 88.12 96 ALA A CA 1
ATOM 744 C C . ALA A 1 96 ? 7.594 -1.096 -14.824 1.00 88.12 96 ALA A C 1
ATOM 746 O O . ALA A 1 96 ? 8.589 -0.640 -14.276 1.00 88.12 96 ALA A O 1
ATOM 747 N N . ALA A 1 97 ? 6.896 -0.396 -15.720 1.00 88.75 97 ALA A N 1
ATOM 748 C CA . ALA A 1 97 ? 7.265 0.950 -16.148 1.00 88.75 97 ALA A CA 1
ATOM 749 C C . ALA A 1 97 ? 7.049 2.019 -15.070 1.00 88.75 97 ALA A C 1
ATOM 751 O O . ALA A 1 97 ? 7.723 3.040 -15.079 1.00 88.75 97 ALA A O 1
ATOM 752 N N . TRP A 1 98 ? 6.124 1.806 -14.132 1.00 89.06 98 TRP A N 1
ATOM 753 C CA . TRP A 1 98 ? 6.021 2.673 -12.960 1.00 89.06 98 TRP A CA 1
ATOM 754 C C . TRP A 1 98 ? 7.209 2.477 -12.007 1.00 89.06 98 TRP A C 1
ATOM 756 O O . TRP A 1 98 ? 7.680 3.453 -11.425 1.00 89.06 98 TRP A O 1
ATOM 766 N N . LEU A 1 99 ? 7.689 1.235 -11.867 1.00 89.25 99 LEU A N 1
ATOM 767 C CA . LEU A 1 99 ? 8.802 0.881 -10.986 1.00 89.25 99 LEU A CA 1
ATOM 768 C C . LEU A 1 99 ? 10.166 1.313 -11.549 1.00 89.25 99 LEU A C 1
ATOM 770 O O . LEU A 1 99 ? 10.992 1.825 -10.798 1.00 89.25 99 LEU A O 1
ATOM 774 N N . ASP A 1 100 ? 10.382 1.138 -12.854 1.00 88.12 100 ASP A N 1
ATOM 775 C CA . ASP A 1 100 ? 11.574 1.591 -13.579 1.00 88.12 100 ASP A CA 1
ATOM 776 C C . ASP A 1 100 ? 11.171 2.408 -14.824 1.00 88.12 100 ASP A C 1
ATOM 778 O O . ASP A 1 100 ? 11.101 1.876 -15.933 1.00 88.12 100 ASP A O 1
ATOM 782 N N . PRO A 1 101 ? 10.856 3.705 -14.665 1.00 85.81 101 PRO A N 1
ATOM 783 C CA . PRO A 1 101 ? 10.368 4.535 -15.764 1.00 85.81 101 PRO A CA 1
ATOM 784 C C . PRO A 1 101 ? 11.428 4.802 -16.839 1.00 85.81 101 PRO A C 1
ATOM 786 O O . PRO A 1 101 ? 11.071 4.954 -18.009 1.00 85.81 101 PRO A O 1
ATOM 789 N N . PHE A 1 102 ? 12.713 4.805 -16.475 1.00 85.56 102 PHE A N 1
ATOM 790 C CA . PHE A 1 102 ? 13.818 5.072 -17.400 1.00 85.56 102 PHE A CA 1
ATOM 791 C C . PHE A 1 102 ? 14.133 3.870 -18.318 1.00 85.56 102 PHE A C 1
ATOM 793 O O . PHE A 1 102 ? 14.677 4.018 -19.410 1.00 85.56 102 PHE A O 1
ATOM 800 N N . ALA A 1 103 ? 13.696 2.659 -17.968 1.00 85.06 103 ALA A N 1
ATOM 801 C CA . ALA A 1 103 ? 13.703 1.543 -18.918 1.00 85.06 103 ALA A CA 1
ATOM 802 C C . ALA A 1 103 ? 12.632 1.679 -20.027 1.00 85.06 103 ALA A C 1
ATOM 804 O O . ALA A 1 103 ? 12.716 1.005 -21.056 1.00 85.06 103 ALA A O 1
ATOM 805 N N . TYR A 1 104 ? 11.625 2.546 -19.842 1.00 83.31 104 TYR A N 1
ATOM 806 C CA . TYR A 1 104 ? 10.465 2.692 -20.736 1.00 83.31 104 TYR A CA 1
ATOM 807 C C . TYR A 1 104 ? 10.265 4.130 -21.257 1.00 83.31 104 TYR A C 1
ATOM 809 O O . TYR A 1 104 ? 9.149 4.495 -21.654 1.00 83.31 104 TYR A O 1
ATOM 817 N N . GLU A 1 105 ? 11.331 4.938 -21.286 1.00 78.38 105 GLU A N 1
ATOM 818 C CA . GLU A 1 105 ? 11.284 6.373 -21.622 1.00 78.38 105 GLU A CA 1
ATOM 819 C C . GLU A 1 105 ? 10.663 6.655 -22.980 1.00 78.38 105 GLU A C 1
ATOM 821 O O . GLU A 1 105 ? 9.900 7.596 -23.111 1.00 78.38 105 GLU A O 1
ATOM 826 N N . SER A 1 106 ? 10.940 5.845 -23.998 1.00 76.94 106 SER A N 1
ATOM 827 C CA . SER A 1 106 ? 10.459 6.084 -25.364 1.00 76.94 106 SER A CA 1
ATOM 828 C C . SER A 1 106 ? 9.016 5.629 -25.609 1.00 76.94 106 SER A C 1
ATOM 830 O O . SER A 1 106 ? 8.497 5.803 -26.712 1.00 76.94 106 SER A O 1
ATOM 832 N N . GLY A 1 107 ? 8.355 5.041 -24.607 1.00 84.75 107 GLY A N 1
ATOM 833 C CA . GLY A 1 107 ? 7.040 4.425 -24.760 1.00 84.75 107 GLY A CA 1
ATOM 834 C C . GLY A 1 107 ? 6.084 4.758 -23.622 1.00 84.75 107 GLY A C 1
ATOM 835 O O . GLY A 1 107 ? 5.668 5.898 -23.427 1.00 84.75 107 GLY A O 1
ATOM 836 N N . ILE A 1 108 ? 5.681 3.730 -22.879 1.00 84.19 108 ILE A N 1
ATOM 837 C CA . ILE A 1 108 ? 4.600 3.812 -21.888 1.00 84.19 108 ILE A CA 1
ATOM 838 C C . ILE A 1 108 ? 4.906 4.711 -20.680 1.00 84.19 108 ILE A C 1
ATOM 840 O O . ILE A 1 108 ? 3.955 5.136 -20.020 1.00 84.19 108 ILE A O 1
ATOM 844 N N . ALA A 1 109 ? 6.182 5.017 -20.412 1.00 87.44 109 ALA A N 1
ATOM 845 C CA . ALA A 1 109 ? 6.612 5.913 -19.337 1.00 87.44 109 ALA A CA 1
ATOM 846 C C . ALA A 1 109 ? 7.067 7.300 -19.828 1.00 87.44 109 ALA A C 1
ATOM 848 O O . ALA A 1 109 ? 7.480 8.111 -19.005 1.00 87.44 109 ALA A O 1
ATOM 849 N N . TYR A 1 110 ? 6.947 7.621 -21.124 1.00 88.75 110 TYR A N 1
ATOM 850 C CA . TYR A 1 110 ? 7.467 8.874 -21.698 1.00 88.75 110 TYR A CA 1
ATOM 851 C C . TYR A 1 110 ? 7.040 10.132 -20.930 1.00 88.75 110 TYR A C 1
ATOM 853 O O . TYR A 1 110 ? 7.870 10.934 -20.511 1.00 88.75 110 TYR A O 1
ATOM 861 N N . GLN A 1 111 ? 5.737 10.277 -20.674 1.00 88.00 111 GLN A N 1
ATOM 862 C CA . GLN A 1 111 ? 5.201 11.433 -19.946 1.00 88.00 111 GLN A CA 1
ATOM 863 C C . GLN A 1 111 ? 5.693 11.489 -18.491 1.00 88.00 111 GLN A C 1
ATOM 865 O O . GLN A 1 111 ? 5.947 12.567 -17.961 1.00 88.00 111 GLN A O 1
ATOM 870 N N . GLN A 1 112 ? 5.859 10.329 -17.850 1.00 87.38 112 GLN A N 1
ATOM 871 C CA . GLN A 1 112 ? 6.370 10.236 -16.484 1.00 87.38 112 GLN A CA 1
ATOM 872 C C . GLN A 1 112 ? 7.843 10.661 -16.424 1.00 87.38 112 GLN A C 1
ATOM 874 O O . GLN A 1 112 ? 8.218 11.453 -15.563 1.00 87.38 112 GLN A O 1
ATOM 879 N N . VAL A 1 113 ? 8.657 10.197 -17.371 1.00 89.62 113 VAL A N 1
ATOM 880 C CA . VAL A 1 113 ? 10.085 10.526 -17.478 1.00 89.62 113 VAL A CA 1
ATOM 881 C C . VAL A 1 113 ? 10.284 12.001 -17.796 1.00 89.62 113 VAL A C 1
ATOM 883 O O . VAL A 1 113 ? 11.052 12.672 -17.112 1.00 89.62 113 VAL A O 1
ATOM 886 N N . GLN A 1 114 ? 9.557 12.543 -18.774 1.00 90.38 114 GLN A N 1
ATOM 887 C CA . GLN A 1 114 ? 9.661 13.959 -19.120 1.00 90.38 114 GLN A CA 1
ATOM 888 C C . GLN A 1 114 ? 9.262 14.861 -17.943 1.00 90.38 114 GLN A C 1
ATOM 890 O O . GLN A 1 114 ? 9.898 15.892 -17.721 1.00 90.38 114 GLN A O 1
ATOM 895 N N . GLY A 1 115 ? 8.259 14.454 -17.155 1.00 89.88 115 GLY A N 1
ATOM 896 C CA . GLY A 1 115 ? 7.904 15.114 -15.900 1.00 89.88 115 GLY A CA 1
ATOM 897 C C . GLY A 1 115 ? 9.059 15.119 -14.895 1.00 89.88 115 GLY A C 1
ATOM 898 O O . GLY A 1 115 ? 9.414 16.181 -14.385 1.00 89.88 115 GLY A O 1
ATOM 899 N N . LEU A 1 116 ? 9.703 13.969 -14.666 1.00 89.75 116 LEU A N 1
ATOM 900 C CA . LEU A 1 116 ? 10.874 13.863 -13.783 1.00 89.75 116 LEU A CA 1
ATOM 901 C C . LEU A 1 116 ? 12.049 14.729 -14.266 1.00 89.75 116 LEU A C 1
ATOM 903 O O . LEU A 1 116 ? 12.641 15.452 -13.467 1.00 89.75 116 LEU A O 1
ATOM 907 N N . ILE A 1 117 ? 12.350 14.705 -15.568 1.00 89.31 117 ILE A N 1
ATOM 908 C CA . ILE A 1 117 ? 13.404 15.532 -16.174 1.00 89.31 117 ILE A CA 1
ATOM 909 C C . ILE A 1 117 ? 13.082 17.021 -16.001 1.00 89.31 117 ILE A C 1
ATOM 911 O O . ILE A 1 117 ? 13.963 17.786 -15.624 1.00 89.31 117 ILE A O 1
ATOM 915 N N . SER A 1 118 ? 11.824 17.428 -16.212 1.00 90.69 118 SER A N 1
ATOM 916 C CA . SER A 1 118 ? 11.408 18.834 -16.099 1.00 90.69 118 SER A CA 1
ATOM 917 C C . SER A 1 118 ? 11.584 19.414 -14.692 1.00 90.69 118 SER A C 1
ATOM 919 O O . SER A 1 118 ? 11.919 20.588 -14.562 1.00 90.69 118 SER A O 1
ATOM 921 N N . ILE A 1 119 ? 11.418 18.589 -13.649 1.00 88.56 119 ILE A N 1
ATOM 922 C CA . ILE A 1 119 ? 11.674 18.973 -12.252 1.00 88.56 119 ILE A CA 1
ATOM 923 C C . ILE A 1 119 ? 13.172 19.205 -12.019 1.00 88.56 119 ILE A C 1
ATOM 925 O O . ILE A 1 119 ? 13.536 20.103 -11.270 1.00 88.56 119 ILE A O 1
ATOM 929 N N . GLY A 1 120 ? 14.035 18.399 -12.645 1.00 81.50 120 GLY A N 1
ATOM 930 C CA . GLY A 1 120 ? 15.490 18.500 -12.493 1.00 81.50 120 GLY A CA 1
ATOM 931 C C . GLY A 1 120 ? 16.168 19.531 -13.402 1.00 81.50 120 GLY A C 1
ATOM 932 O O . GLY A 1 120 ? 17.313 19.887 -13.148 1.00 81.50 120 GLY A O 1
ATOM 933 N N . SER A 1 121 ? 15.499 19.986 -14.466 1.00 81.88 121 SER A N 1
ATOM 934 C CA . SER A 1 121 ? 16.026 20.981 -15.413 1.00 81.88 121 SER A CA 1
ATOM 935 C C . SER A 1 121 ? 15.641 22.432 -15.092 1.00 81.88 121 SER A C 1
ATOM 937 O O . SER A 1 121 ? 16.025 23.325 -15.849 1.00 81.88 121 SER A O 1
AT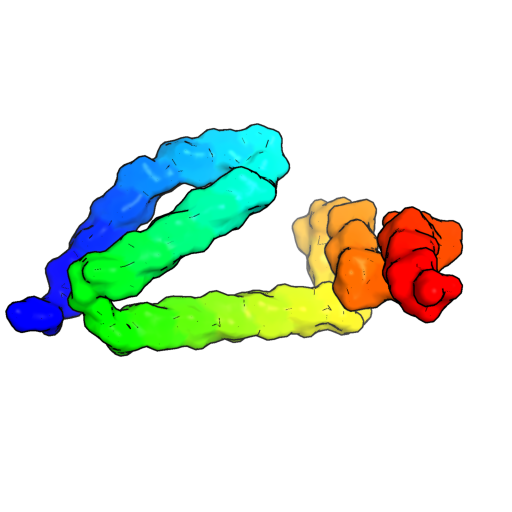OM 939 N N . GLY A 1 122 ? 14.834 22.653 -14.049 1.00 58.81 122 GLY A N 1
ATOM 940 C CA . GLY A 1 122 ? 14.496 23.979 -13.514 1.00 58.81 122 GLY A CA 1
ATOM 941 C C . GLY A 1 122 ? 15.482 24.430 -12.447 1.00 58.81 122 GLY A C 1
ATOM 942 O O . GLY A 1 122 ? 15.683 25.660 -12.346 1.00 58.81 122 GLY A O 1
#

pLDDT: mean 89.58, std 6.46, range [54.09, 97.44]

InterPro domains:
  IPR001182 Probable peptidoglycan glycosyltransferase FtsW/RodA [PF01098] (6-122)
  IPR001182 Probable peptidoglycan glycosyltransferase FtsW/RodA [PTHR30474] (9-122)

Radius of gyration: 19.15 Å; chains: 1; bounding box: 35×42×55 Å

Organism: NCBI:txid1310

Secondary structure (DSSP, 8-state):
---HHHHHHHHHHHHHHHHHHHHHHHHTT-HHHHHHHHHHHHHHHHHTT--HHHHHHHHHHHHHHHHHHHHHHHSHHHHHHHHHTT--HHHHHHHHHHH-GGGGTTTTTHHHHHHHHHHH--